Protein 7F8F (pdb70)

Solvent-accessible surface area: 5859 Å² total; per-residue (Å²): 213,130,179,173,73,45,85,0,32,2,41,1,34,47,146,9,112,42,96,51,60,53,43,82,157,85,115,2,75,116,42,0,58,128,11,32,67,66,2,34,151,20,107,58,76,24,153,138,122,159,121,64,124,28,145,108,30,61,65,110,63,127,173,24,62,22,38,1,27,42,99,162,88,88,0,73,0,24,38,101

Radius of gyration: 12.73 Å; Cα contacts (8 Å, |Δi|>4): 137; chains: 1; bounding box: 37×26×26 Å

Secondary structure (DSSP, 8-state):
---TT-SEEEEEETTS-EEEESS-HHHHHHHHHHHHHHHHHHHHHHHHHT------EEEE-SS-EEEEEE-SSEEEEEE-

Structure (mmCIF, N/CA/C/O backbone):
data_7F8F
#
_entry.id   7F8F
#
_cell.length_a   52.072
_cell.length_b   59.245
_cell.length_c   59.890
_cell.angle_alpha   90.000
_cell.angle_beta   90.000
_cell.angle_gamma   90.000
#
_symmetry.space_group_name_H-M   'I 21 21 21'
#
loop_
_entity.id
_entity.type
_entity.pdbx_description
1 polymer 'Robl_LC7 domain-containing protein'
2 water water
#
loop_
_atom_site.group_PDB
_atom_site.id
_atom_site.type_symbol
_atom_site.label_atom_id
_atom_site.label_alt_id
_atom_site.label_comp_id
_atom_site.label_asym_id
_atom_site.label_entity_id
_atom_site.label_seq_id
_atom_site.pdbx_PDB_ins_code
_atom_site.Cartn_x
_atom_site.Cartn_y
_atom_site.Cartn_z
_atom_site.occupancy
_atom_site.B_iso_or_equiv
_atom_site.auth_seq_id
_atom_site.auth_comp_id
_atom_site.auth_asym_id
_atom_site.auth_atom_id
_atom_site.pdbx_PDB_model_num
ATOM 1 N N . GLN A 1 15 ? 20.24300 -0.46000 -17.33500 0.500 51.49038 13 GLN A N 1
ATOM 2 C CA . GLN A 1 15 ? 20.70600 0.18900 -18.55600 1.000 54.20913 13 GLN A CA 1
ATOM 3 C C . GLN A 1 15 ? 19.53100 0.57800 -19.44300 1.000 53.23533 13 GLN A C 1
ATOM 4 O O . GLN A 1 15 ? 18.67000 -0.24700 -19.73900 1.000 49.70859 13 GLN A O 1
ATOM 10 N N . ARG A 1 16 ? 19.50200 1.83500 -19.86900 1.000 52.21416 14 ARG A N 1
ATOM 11 C CA . ARG A 1 16 ? 18.44200 2.34000 -20.72700 1.000 54.29862 14 ARG A CA 1
ATOM 12 C C . ARG A 1 16 ? 18.88900 2.35400 -22.18300 1.000 56.07778 14 ARG A C 1
ATOM 13 O O . ARG A 1 16 ? 20.08200 2.39400 -22.49600 1.000 58.20172 14 ARG A O 1
ATOM 21 N N . PHE A 1 17 ? 17.90500 2.31500 -23.07700 1.000 57.70166 15 PHE A N 1
ATOM 22 C CA . PHE A 1 17 ? 18.15700 2.39000 -24.50500 1.000 64.42615 15 PHE A CA 1
ATOM 23 C C . PHE A 1 17 ? 18.11100 3.84800 -24.96200 1.000 66.71063 15 PHE A C 1
ATOM 24 O O . PHE A 1 17 ? 17.91200 4.77000 -24.16700 1.000 64.28402 15 PHE A O 1
ATOM 32 N N . GLU A 1 18 ? 18.29800 4.06200 -26.26100 1.000 73.57461 16 GLU A N 1
ATOM 33 C CA . GLU A 1 18 ? 18.34100 5.41400 -26.80100 1.000 78.08305 16 GLU A CA 1
ATOM 34 C C . GLU A 1 18 ? 16.95700 6.05200 -26.76100 1.000 79.36478 16 GLU A C 1
ATOM 35 O O . GLU A 1 18 ? 15.97200 5.45200 -27.20100 1.000 80.53597 16 GLU A O 1
ATOM 41 N N . GLY A 1 19 ? 16.88200 7.26900 -26.23000 1.000 77.55404 17 GLY A N 1
ATOM 42 C CA . GLY A 1 19 ? 15.64300 8.02300 -26.26400 1.000 73.89570 17 GLY A CA 1
ATOM 43 C C . GLY A 1 19 ? 15.13400 8.50700 -24.91900 1.000 68.68718 17 GLY A C 1
ATOM 44 O O . GLY A 1 19 ? 14.63700 9.63200 -24.80800 1.000 69.16356 17 GLY A O 1
ATOM 45 N N . VAL A 1 20 ? 15.24400 7.67000 -23.89200 1.000 61.62055 18 VAL A N 1
ATOM 46 C CA . VAL A 1 20 ? 14.69400 7.97200 -22.57500 1.000 53.67222 18 VAL A CA 1
ATOM 47 C C . VAL A 1 20 ? 15.73800 8.71100 -21.74600 1.000 48.08998 18 VAL A C 1
ATOM 48 O O . VAL A 1 20 ? 16.94000 8.43200 -21.83300 1.000 49.72965 18 VAL A O 1
ATOM 52 N N . ARG A 1 21 ? 15.27700 9.67300 -20.94300 1.000 37.91770 19 ARG A N 1
ATOM 53 C CA . ARG A 1 21 ? 16.15500 10.43000 -20.06000 1.000 35.51742 19 ARG A CA 1
ATOM 54 C C . ARG A 1 21 ? 16.40100 9.73300 -18.73100 1.000 33.83564 19 ARG A C 1
ATOM 55 O O . ARG A 1 21 ? 17.47100 9.91500 -18.13800 1.000 35.43846 19 ARG A O 1
ATOM 63 N N . GLY A 1 22 ? 15.44600 8.94700 -18.25600 1.000 22.02369 20 GLY A N 1
ATOM 64 C CA . GLY A 1 22 ? 15.60700 8.25400 -16.99600 1.000 21.92631 20 GLY A CA 1
ATOM 65 C C . GLY A 1 22 ? 14.36400 7.45200 -16.67300 1.000 23.23173 20 GLY A C 1
ATOM 66 O O . GLY A 1 22 ? 13.26800 7.73700 -17.16200 1.000 23.40281 20 GLY A O 1
ATOM 67 N N . VAL A 1 23 ? 14.55900 6.43200 -15.84300 1.000 24.69243 21 VAL A N 1
ATOM 68 C CA . VAL A 1 23 ? 13.48400 5.53500 -15.42600 1.000 20.61037 21 VAL A CA 1
ATOM 69 C C . VAL A 1 23 ? 13.67600 5.19300 -13.95400 1.000 20.86829 21 VAL A C 1
ATOM 70 O O . VAL A 1 23 ? 14.79300 4.90300 -13.51000 1.000 19.94713 21 VAL A O 1
ATOM 74 N N . ILE A 1 24 ? 12.58100 5.24000 -13.19600 1.000 19.74447 22 ILE A N 1
ATOM 75 C CA . ILE A 1 24 ? 12.53900 4.76200 -11.81900 1.000 16.65989 22 ILE A CA 1
ATOM 76 C C . ILE A 1 24 ? 11.33300 3.84600 -11.68000 1.000 22.01053 22 ILE A C 1
ATOM 77 O O . ILE A 1 24 ? 10.23200 4.19800 -12.11800 1.000 21.51837 22 ILE A O 1
ATOM 82 N N . ILE A 1 25 ? 11.53300 2.68000 -11.07100 1.000 19.87870 23 ILE A N 1
ATOM 83 C CA . ILE A 1 25 ? 10.44600 1.76700 -10.73500 1.000 17.46262 23 ILE A CA 1
ATOM 84 C C . ILE A 1 25 ? 10.43800 1.59100 -9.22600 1.000 17.12837 23 ILE A C 1
ATOM 85 O O . ILE A 1 25 ? 11.48000 1.30500 -8.62500 1.000 21.08411 23 ILE A O 1
ATOM 90 N N . THR A 1 26 ? 9.27100 1.77100 -8.61600 1.000 18.88121 24 THR A N 1
ATOM 91 C CA . THR A 1 26 ? 9.12300 1.66300 -7.17500 1.000 17.08626 24 THR A CA 1
ATOM 92 C C . THR A 1 26 ? 7.95500 0.74500 -6.85000 1.000 21.75787 24 THR A C 1
ATOM 93 O O . THR A 1 26 ? 7.10900 0.45700 -7.70000 1.000 23.68968 24 THR A O 1
ATOM 97 N N . THR A 1 27 ? 7.92200 0.28200 -5.60600 1.000 19.23125 25 THR A N 1
ATOM 98 C CA . THR A 1 27 ? 6.72700 -0.37300 -5.10600 1.000 19.81817 25 THR A CA 1
ATOM 99 C C . THR A 1 27 ? 5.66300 0.67500 -4.79500 1.000 18.77594 25 THR A C 1
ATOM 100 O O . THR A 1 27 ? 5.94200 1.87400 -4.70300 1.000 24.52926 25 THR A O 1
ATOM 104 N N . THR A 1 28 ? 4.42300 0.21400 -4.63200 1.000 25.83731 26 THR A N 1
ATOM 105 C CA . THR A 1 28 ? 3.34500 1.13300 -4.28700 1.000 26.81901 26 THR A CA 1
ATOM 106 C C . THR A 1 28 ? 3.51000 1.72700 -2.89400 1.000 28.29287 26 THR A C 1
ATOM 107 O O . THR A 1 28 ? 2.78200 2.66400 -2.55000 1.000 27.52962 26 THR A O 1
ATOM 111 N N . GLU A 1 29 ? 4.43900 1.20900 -2.09400 1.000 28.19812 27 GLU A N 1
ATOM 112 C CA . GLU A 1 29 ? 4.81200 1.83300 -0.83400 1.000 31.24848 27 GLU A CA 1
ATOM 113 C C . GLU A 1 29 ? 5.87600 2.90700 -1.00200 1.000 29.93517 27 GLU A C 1
ATOM 114 O O . GLU A 1 29 ? 6.20100 3.58800 -0.02600 1.000 29.42984 27 GLU A O 1
ATOM 120 N N . GLY A 1 30 ? 6.42800 3.06900 -2.20000 1.000 22.25004 28 GLY A N 1
ATOM 121 C CA . GLY A 1 30 ? 7.44600 4.06800 -2.44600 1.000 25.90047 28 GLY A CA 1
ATOM 122 C C . GLY A 1 30 ? 8.87600 3.58400 -2.36700 1.000 24.41872 28 GLY A C 1
ATOM 123 O O . GLY A 1 30 ? 9.79300 4.40900 -2.45400 1.000 22.15002 28 GLY A O 1
ATOM 124 N N . LEU A 1 31 ? 9.09800 2.28600 -2.20400 1.000 20.76038 29 LEU A N 1
ATOM 125 C CA . LEU A 1 31 ? 10.45400 1.75800 -2.15000 1.000 17.44946 29 LEU A CA 1
ATOM 126 C C . LEU A 1 31 ? 10.96400 1.51700 -3.56500 1.000 16.90203 29 LEU A C 1
ATOM 127 O O . LEU A 1 31 ? 10.37000 0.71800 -4.29700 1.000 19.41549 29 LEU A O 1
ATOM 132 N N . PRO A 1 32 ? 12.03800 2.17800 -3.99100 1.000 22.05264 30 PRO A N 1
ATOM 133 C CA . PRO A 1 32 ? 12.54800 1.95100 -5.34800 1.000 17.64422 30 PRO A CA 1
ATOM 134 C C . PRO A 1 32 ? 13.15400 0.56300 -5.49300 1.000 23.55282 30 PRO A C 1
ATOM 135 O O . PRO A 1 32 ? 13.85000 0.07200 -4.60100 1.000 22.63692 30 PRO A O 1
ATOM 139 N N . ILE A 1 33 ? 12.88100 -0.07100 -6.63000 1.000 19.61025 31 ILE A N 1
ATOM 140 C CA . ILE A 1 33 ? 13.47300 -1.36400 -6.94300 1.000 18.88647 31 ILE A CA 1
ATOM 141 C C . ILE A 1 33 ? 14.51900 -1.27900 -8.04800 1.000 23.44228 31 ILE A C 1
ATOM 142 O O . ILE A 1 33 ? 15.39900 -2.15000 -8.10900 1.000 26.63477 31 ILE A O 1
ATOM 147 N N . SER A 1 34 ? 14.45400 -0.26900 -8.91300 1.000 20.22348 32 SER A N 1
ATOM 148 C CA A SER A 1 34 ? 15.43500 -0.10500 -9.97500 0.260 21.02884 32 SER A CA 1
ATOM 149 C CA B SER A 1 34 ? 15.42500 -0.11000 -9.98700 0.390 21.12095 32 SER A CA 1
ATOM 150 C CA C SER A 1 34 ? 15.42500 -0.10900 -9.98800 0.350 21.08937 32 SER A CA 1
ATOM 151 C C . SER A 1 34 ? 15.41700 1.34500 -10.43400 1.000 21.03410 32 SER A C 1
ATOM 152 O O . SER A 1 34 ? 14.38200 2.01500 -10.38500 1.000 21.18149 32 SER A O 1
ATOM 159 N N . THR A 1 35 ? 16.58100 1.82400 -10.87100 1.000 19.19441 33 THR A N 1
ATOM 160 C CA . THR A 1 35 ? 16.68100 3.22300 -11.26000 1.000 19.01544 33 THR A CA 1
ATOM 161 C C . THR A 1 35 ? 17.86800 3.44000 -12.18600 1.000 18.54696 33 THR A C 1
ATOM 162 O O . THR A 1 35 ? 18.83700 2.67600 -12.17300 1.000 22.48954 33 THR A O 1
ATOM 166 N N . THR A 1 36 ? 17.77000 4.49600 -12.99000 1.000 17.84951 34 THR A N 1
ATOM 167 C CA . THR A 1 36 ? 18.88700 5.02200 -13.76200 1.000 18.47064 34 THR A CA 1
ATOM 168 C C . THR A 1 36 ? 19.43400 6.31400 -13.17300 1.000 26.73478 34 THR A C 1
ATOM 169 O O . THR A 1 36 ? 20.33900 6.91600 -13.76000 1.000 25.56359 34 THR A O 1
ATOM 173 N N . ILE A 1 37 ? 18.90400 6.75000 -12.03400 1.000 23.76338 35 ILE A N 1
ATOM 174 C CA . ILE A 1 37 ? 19.28000 8.01300 -11.42000 1.000 25.48200 35 ILE A CA 1
ATOM 175 C C . ILE A 1 37 ? 19.99500 7.71700 -10.10400 1.000 24.87403 35 ILE A C 1
ATOM 176 O O . ILE A 1 37 ? 19.95700 6.59900 -9.58900 1.000 26.03996 35 ILE A O 1
ATOM 181 N N . ASP A 1 38 ? 20.65200 8.73900 -9.55700 1.000 25.78204 36 ASP A N 1
ATOM 182 C CA . ASP A 1 38 ? 21.41600 8.54000 -8.33400 1.000 27.30064 36 ASP A CA 1
ATOM 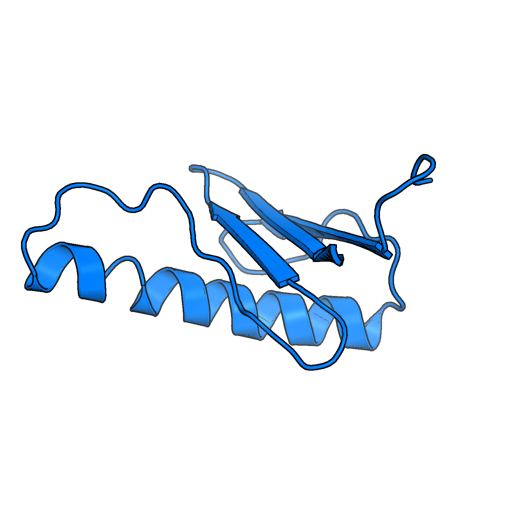183 C C . ASP A 1 38 ? 20.49200 8.15200 -7.18100 1.000 21.65260 36 ASP A C 1
ATOM 184 O O . ASP A 1 38 ? 19.28200 8.39800 -7.20300 1.000 20.39455 36 ASP A O 1
ATOM 189 N N . ARG A 1 39 ? 21.09200 7.54600 -6.15400 1.000 19.63656 37 ARG A N 1
ATOM 190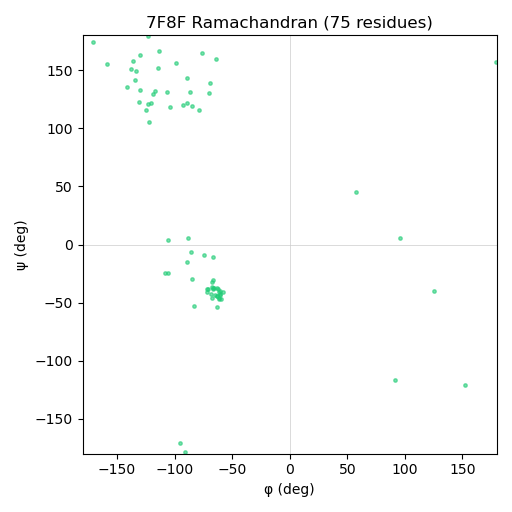 C CA . ARG A 1 39 ? 20.31500 6.87000 -5.11900 1.000 20.35244 37 ARG A CA 1
ATOM 191 C C . ARG A 1 39 ? 19.42700 7.84000 -4.34800 1.000 20.23664 37 ARG A C 1
ATOM 192 O O . ARG A 1 39 ? 18.21700 7.61900 -4.21500 1.000 20.64458 37 ARG A O 1
ATOM 200 N N . GLU A 1 40 ? 20.01500 8.91000 -3.80700 1.000 20.82881 38 GLU A N 1
ATOM 201 C CA . GLU A 1 40 ? 19.25300 9.81800 -2.95300 1.000 23.97130 38 GLU A CA 1
ATOM 202 C C . GLU A 1 40 ? 18.10500 10.46300 -3.71900 1.000 22.89748 38 GLU A C 1
ATOM 203 O O . GLU A 1 40 ? 16.97200 10.52500 -3.22600 1.000 20.17610 38 GLU A O 1
ATOM 209 N N . LYS A 1 41 ? 18.38300 10.94900 -4.93100 1.000 18.11007 39 LYS A N 1
ATOM 210 C CA . LYS A 1 41 ? 17.33200 11.55000 -5.74300 1.000 18.92069 39 LYS A CA 1
ATOM 211 C C . LYS A 1 41 ? 16.24900 10.53200 -6.07600 1.000 17.65738 39 LYS A C 1
ATOM 212 O O . LYS A 1 41 ? 15.05900 10.86200 -6.08400 1.000 20.02872 39 LYS A O 1
ATOM 218 N N . THR A 1 42 ? 16.64400 9.28400 -6.34200 1.000 17.29944 40 THR A N 1
ATOM 219 C CA . THR A 1 42 ? 15.66800 8.23900 -6.63600 1.000 15.37816 40 THR A CA 1
ATOM 220 C C . THR A 1 42 ? 14.73300 8.01100 -5.45500 1.000 15.79137 40 THR A C 1
ATOM 221 O O . THR A 1 42 ? 13.51000 7.93300 -5.62000 1.000 18.78383 40 THR A O 1
ATOM 225 N N . GLU A 1 43 ? 15.29200 7.90700 -4.24900 1.00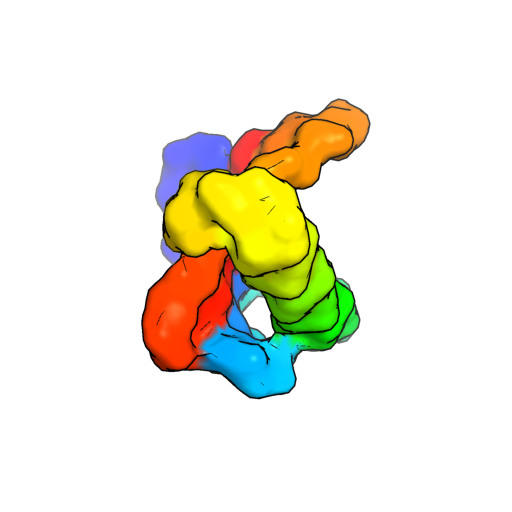0 16.57041 41 GLU A N 1
ATOM 226 C CA . GLU A 1 43 ? 14.47700 7.57300 -3.08700 1.000 15.77031 41 GLU A CA 1
ATOM 227 C C . GLU A 1 43 ? 13.56300 8.72500 -2.69500 1.000 16.22037 41 GLU A C 1
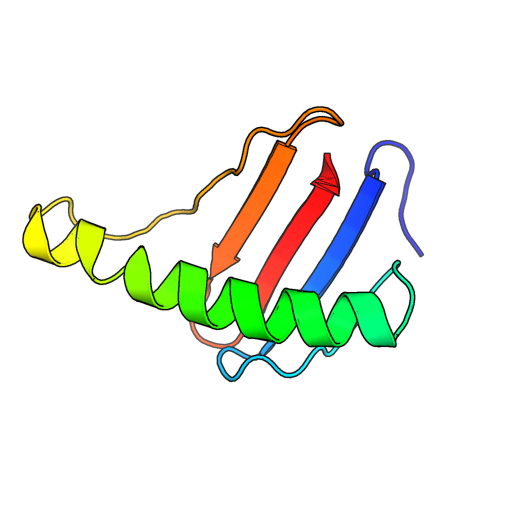ATOM 228 O O . GLU A 1 43 ? 12.40900 8.50400 -2.30900 1.000 18.14954 41 GLU A O 1
ATOM 234 N N . LYS A 1 44 ? 14.05300 9.96200 -2.79000 1.000 17.83898 42 LYS A N 1
ATOM 235 C CA . LYS A 1 44 ? 13.21400 11.10300 -2.44200 1.000 17.54421 42 LYS A CA 1
ATOM 236 C C . LYS A 1 44 ? 12.13800 11.33300 -3.49600 1.000 19.50497 42 LYS A C 1
ATOM 237 O O . LYS A 1 44 ? 10.99800 11.67600 -3.16100 1.000 17.60737 42 LYS A O 1
ATOM 243 N N . THR A 1 45 ? 12.47900 11.13900 -4.77200 1.000 21.34203 43 THR A N 1
ATOM 244 C CA . THR A 1 45 ? 11.46800 11.21000 -5.82300 1.000 18.38115 43 THR A CA 1
ATOM 245 C C . THR A 1 45 ? 10.42500 10.11500 -5.64600 1.000 19.51813 43 THR A C 1
ATOM 246 O O . THR A 1 45 ? 9.21900 10.36800 -5.75800 1.000 19.88923 43 THR A O 1
ATOM 250 N N . ALA A 1 46 ? 10.87300 8.89100 -5.35500 1.000 17.24680 44 ALA A N 1
ATOM 251 C CA . ALA A 1 46 ? 9.94700 7.78000 -5.15800 1.000 16.25721 44 ALA A CA 1
ATOM 252 C C . ALA A 1 46 ? 8.95000 8.07600 -4.04600 1.000 16.86518 44 ALA A C 1
ATOM 253 O O . ALA A 1 46 ? 7.76000 7.76300 -4.16800 1.000 20.64984 44 ALA A O 1
ATOM 255 N N . ALA A 1 47 ? 9.41800 8.67900 -2.95100 1.000 16.10456 45 ALA A N 1
ATOM 256 C CA . ALA A 1 47 ? 8.52700 8.98900 -1.83800 1.000 18.83647 45 ALA A CA 1
ATOM 257 C C . ALA A 1 47 ? 7.47200 10.01200 -2.24200 1.000 24.69243 45 ALA A C 1
ATOM 258 O O . ALA A 1 47 ? 6.29100 9.86100 -1.90500 1.000 21.22360 45 ALA A O 1
ATOM 260 N N . LEU A 1 48 ? 7.87800 11.05400 -2.97000 1.000 20.77091 46 LEU A N 1
ATOM 261 C CA . LEU A 1 48 ? 6.93500 12.09400 -3.36900 1.000 21.88683 46 LEU A CA 1
ATOM 262 C C . LEU A 1 48 ? 5.97100 11.59600 -4.43700 1.000 22.35531 46 LEU A C 1
ATOM 263 O O . LEU A 1 48 ? 4.77500 11.90700 -4.39200 1.000 19.53392 46 LEU A O 1
ATOM 268 N N . VAL A 1 49 ? 6.47200 10.82900 -5.40900 1.000 18.96017 47 VAL A N 1
ATOM 269 C CA . VAL A 1 49 ? 5.61700 10.34300 -6.48900 1.000 16.69937 47 VAL A CA 1
ATOM 270 C C . VAL A 1 49 ? 4.53300 9.42300 -5.94200 1.000 18.29167 47 VAL A C 1
ATOM 271 O O . VAL A 1 49 ? 3.38500 9.45000 -6.40400 1.000 19.92344 47 VAL A O 1
ATOM 275 N N . THR A 1 50 ? 4.87100 8.60400 -4.94100 1.000 19.03123 48 THR A N 1
ATOM 276 C CA . THR A 1 50 ? 3.86400 7.74900 -4.32000 1.000 17.95742 48 THR A CA 1
ATOM 277 C C . THR A 1 50 ? 2.75000 8.57900 -3.69400 1.000 21.41046 48 THR A C 1
ATOM 278 O O . THR A 1 50 ? 1.56600 8.25000 -3.83400 1.000 18.13112 48 THR A O 1
ATOM 282 N N . SER A 1 51 ? 3.11000 9.66500 -3.00600 1.000 18.99175 49 SER A N 1
ATOM 283 C CA . SER A 1 51 ? 2.09600 10.57700 -2.49000 1.000 19.87870 49 SER A CA 1
ATOM 284 C C . SER A 1 51 ? 1.35800 11.27200 -3.62500 1.000 15.31236 49 SER A C 1
ATOM 285 O O . SER A 1 51 ? 0.14300 11.49200 -3.54200 1.000 21.45784 49 SER A O 1
ATOM 288 N N . LEU A 1 52 ? 2.08000 11.62900 -4.69000 1.000 14.76230 50 LEU A N 1
ATOM 289 C CA . LEU A 1 52 ? 1.45800 12.27200 -5.84400 1.000 20.56299 50 LEU A CA 1
ATOM 290 C C . LEU A 1 52 ? 0.38900 11.38000 -6.46200 1.000 22.44480 50 LEU A C 1
ATOM 291 O O . LEU A 1 52 ? -0.72300 11.83500 -6.75900 1.000 18.46011 50 LEU A O 1
ATOM 296 N N . VAL A 1 53 ? 0.71000 10.09900 -6.66200 1.000 18.39168 51 VAL A N 1
ATOM 297 C CA . VAL A 1 53 ? -0.25800 9.16400 -7.23000 1.000 21.09990 51 VAL A CA 1
ATOM 298 C C . VAL A 1 53 ? -1.47700 9.04300 -6.32600 1.000 19.07071 51 VAL A C 1
ATOM 299 O O . VAL A 1 53 ? -2.61800 8.99400 -6.80200 1.000 22.44480 51 VAL A O 1
ATOM 303 N N . GLY A 1 54 ? -1.25800 8.99500 -5.01100 1.000 16.72832 52 GLY A N 1
ATOM 304 C CA . GLY A 1 54 ? -2.37700 8.90500 -4.08800 1.000 17.96794 52 GLY A CA 1
ATOM 305 C C . GLY A 1 54 ? -3.31900 10.08800 -4.19700 1.000 19.32600 52 GLY A C 1
ATOM 306 O O . GLY A 1 54 ? -4.54200 9.92300 -4.19100 1.000 21.17096 52 GLY A O 1
ATOM 307 N N . LYS A 1 55 ? -2.76500 11.29800 -4.30300 1.000 19.25757 53 LYS A N 1
ATOM 308 C CA . LYS A 1 55 ? -3.60700 12.47500 -4.49000 1.000 20.86040 53 LYS A CA 1
ATOM 309 C C . LYS A 1 55 ? -4.28600 12.46100 -5.85200 1.000 18.43379 53 LYS A C 1
ATOM 310 O O . LYS A 1 55 ? -5.41300 12.95100 -5.98800 1.000 20.50772 53 LYS A O 1
ATOM 316 N N . ALA A 1 56 ? -3.62300 11.90100 -6.86600 1.000 18.86016 54 ALA A N 1
ATOM 317 C CA . ALA A 1 56 ? -4.23400 11.81200 -8.18800 1.000 18.60749 54 ALA A CA 1
ATOM 318 C C . ALA A 1 56 ? -5.40800 10.84200 -8.19000 1.000 18.45748 54 ALA A C 1
ATOM 319 O O . ALA A 1 56 ? -6.44900 11.12400 -8.79500 1.000 22.47901 54 ALA A O 1
ATOM 321 N N . ARG A 1 57 ? -5.26000 9.68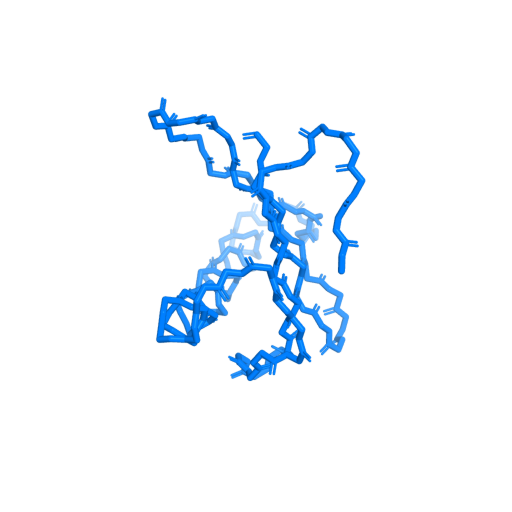900 -7.52800 1.000 18.68382 55 ARG A N 1
ATOM 322 C CA A ARG A 1 57 ? -6.36800 8.74300 -7.44900 0.590 20.76302 55 ARG A CA 1
ATOM 323 C CA B ARG A 1 57 ? -6.36600 8.74100 -7.44400 0.410 21.47363 55 ARG A CA 1
ATOM 324 C C . ARG A 1 57 ? -7.55900 9.35300 -6.72300 1.000 19.88133 55 ARG A C 1
ATOM 325 O O . ARG A 1 57 ? -8.70900 9.17100 -7.14000 1.000 20.53667 55 ARG A O 1
ATOM 340 N N . SER A 1 58 ? -7.30300 10.07900 -5.63200 1.000 19.01544 56 SER A N 1
ATOM 341 C CA . SER A 1 58 ? -8.38900 10.72000 -4.90000 1.000 19.95766 56 SER A CA 1
ATOM 342 C C . SER A 1 58 ? -9.05800 11.79700 -5.74400 1.000 22.92643 56 SER A C 1
ATOM 343 O O . SER A 1 58 ? -10.28300 11.96000 -5.69500 1.000 21.06832 56 SER A O 1
ATOM 346 N N . THR A 1 59 ? -8.27100 12.53800 -6.52900 1.000 19.67868 57 THR A N 1
ATOM 347 C CA . THR A 1 59 ? -8.84500 13.54300 -7.41900 1.000 23.90813 57 THR A CA 1
ATOM 348 C C . THR A 1 59 ? -9.74300 12.89700 -8.46600 1.000 25.08985 57 THR A C 1
ATOM 349 O O . THR A 1 59 ? -10.84600 13.38700 -8.74000 1.000 23.29490 57 THR A O 1
ATOM 353 N N . VAL A 1 60 ? -9.28800 11.79100 -9.05900 1.000 18.49695 58 VAL A N 1
ATOM 354 C CA . VAL A 1 60 ? -10.11000 11.07100 -10.02800 1.000 23.51598 58 VAL A CA 1
ATOM 355 C C . VAL A 1 60 ? -11.39900 10.58400 -9.37800 1.000 24.34766 58 VAL A C 1
ATOM 356 O O . VAL A 1 60 ? -12.47800 10.64500 -9.98300 1.000 26.09787 58 VAL A O 1
ATOM 360 N N . LYS A 1 61 ? -11.31400 10.10400 -8.13500 1.000 27.04272 59 LYS A N 1
ATOM 361 C CA . LYS A 1 61 ? -12.50000 9.56900 -7.47300 1.000 24.97405 59 LYS A CA 1
ATOM 362 C C . LYS A 1 61 ? -13.51300 10.66900 -7.17900 1.000 25.18986 59 LYS A C 1
ATOM 363 O O . LYS A 1 61 ? -14.71500 10.50200 -7.42100 1.000 26.02680 59 LYS A O 1
ATOM 369 N N . GLU A 1 62 ? -13.04800 11.80300 -6.64700 1.000 23.65020 60 GLU A N 1
ATOM 370 C CA . GLU A 1 62 ? -13.97100 12.87300 -6.28600 1.000 24.28186 60 GLU A CA 1
ATOM 371 C C . GLU A 1 62 ? -14.62600 13.48000 -7.51900 1.000 22.29478 60 GLU A C 1
ATOM 372 O O . GLU A 1 62 ? -15.81100 13.83200 -7.48800 1.000 25.95048 60 GLU A O 1
ATOM 378 N N . LEU A 1 63 ? -13.87500 13.61000 -8.61300 1.000 21.65786 61 LEU A N 1
ATOM 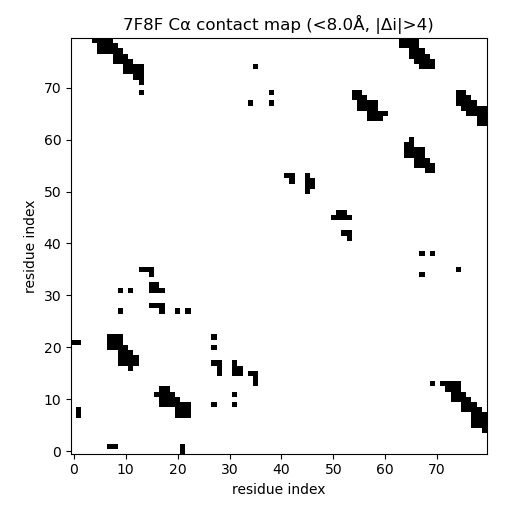379 C CA . LEU A 1 63 ? -14.45000 14.09900 -9.86000 1.000 25.60044 61 LEU A CA 1
ATOM 380 C C . LEU A 1 63 ? -15.31600 13.05900 -10.55600 1.000 29.57986 61 LEU A C 1
ATOM 381 O O . LEU A 1 63 ? -15.99700 13.40300 -11.52900 1.000 26.54529 61 LEU A O 1
ATOM 386 N N . GLU A 1 64 ? -15.30600 11.81200 -10.08200 1.000 26.92165 62 GLU A N 1
ATOM 387 C CA . GLU A 1 64 ? -16.02000 10.70900 -10.72400 1.000 27.87439 62 GLU A CA 1
ATOM 388 C C . GLU A 1 64 ? -15.56000 10.53800 -12.17100 1.000 33.91986 62 GLU A C 1
ATOM 389 O O . GLU A 1 64 ? -16.36200 10.37800 -13.09200 1.000 38.03088 62 GLU A O 1
ATOM 395 N N . GLU A 1 65 ? -14.24400 10.57400 -12.36000 1.000 26.36369 63 GLU A N 1
ATOM 396 C CA . GLU A 1 65 ? -13.62400 10.41900 -13.66800 1.000 24.93194 63 GLU A CA 1
ATOM 397 C C . GLU A 1 65 ? -13.34600 8.96600 -14.02500 1.000 30.61420 63 GLU A C 1
ATOM 398 O O . GLU A 1 65 ? -12.73400 8.70500 -15.06600 1.000 27.72438 63 GLU A O 1
ATOM 404 N N . GLY A 1 66 ? -13.77300 8.02800 -13.20400 1.000 30.76685 64 GLY A N 1
ATOM 405 C CA . GLY A 1 66 ? -13.51800 6.61400 -13.45800 1.000 33.44612 64 GLY A CA 1
ATOM 406 C C . GLY A 1 66 ? -12.22500 6.15900 -12.79400 1.000 35.19633 64 GLY A C 1
ATOM 407 O O . GLY A 1 66 ? -12.11300 6.19300 -11.57000 1.000 37.28079 64 GLY A O 1
ATOM 408 N N . GLU A 1 67 ? -11.25800 5.74500 -13.60700 1.000 31.59853 65 GLU A N 1
ATOM 409 C CA . GLU A 1 67 ? -9.98400 5.24200 -13.12300 1.000 32.30387 65 GLU A CA 1
ATOM 410 C C . GLU A 1 67 ? -8.84700 6.16600 -13.53400 1.000 28.58237 65 GLU A C 1
ATOM 411 O O . GLU A 1 67 ? -8.91500 6.84800 -14.56100 1.000 30.13782 65 GLU A O 1
ATOM 417 N N . LEU A 1 68 ? -7.79700 6.17300 -12.71900 1.000 24.98194 66 LEU A N 1
ATOM 418 C CA . LEU A 1 68 ? -6.55500 6.84100 -13.07700 1.000 22.40005 66 LEU A CA 1
ATOM 419 C C . LEU A 1 68 ? -5.77500 5.95100 -14.03600 1.000 31.11162 66 LEU A C 1
ATOM 420 O O . LEU A 1 68 ? -5.36000 4.84600 -13.66800 1.000 31.09057 66 LEU A O 1
ATOM 425 N N . LYS A 1 69 ? -5.58800 6.42000 -15.26900 1.000 32.32230 67 LYS A N 1
ATOM 426 C CA . LYS A 1 69 ? -4.77200 5.67600 -16.22200 1.000 34.23305 67 LYS A CA 1
ATOM 427 C C . LYS A 1 69 ? -3.29200 5.97700 -16.01700 1.000 29.38247 67 LYS A C 1
ATOM 428 O O . LYS A 1 69 ? -2.48000 5.06000 -15.85300 1.000 33.86722 67 LYS A O 1
ATOM 434 N N . PHE A 1 70 ? -2.93600 7.25900 -16.01800 1.000 24.71875 68 PHE A N 1
ATOM 435 C CA . PHE A 1 70 ? -1.58600 7.72600 -15.72900 1.000 20.84724 68 PHE A CA 1
ATOM 436 C C . PHE A 1 70 ? -1.63900 9.24100 -15.60500 1.000 23.18699 68 PHE A C 1
ATOM 437 O O . PHE A 1 70 ? -2.67600 9.86900 -15.84000 1.000 24.44240 68 PHE A O 1
ATOM 445 N N . LEU A 1 71 ? -0.50500 9.81900 -15.22200 1.000 23.21068 69 LEU A N 1
ATOM 446 C CA . LEU A 1 71 ? -0.34700 11.26200 -15.16600 1.000 22.79484 69 LEU A CA 1
ATOM 447 C C . LEU A 1 71 ? 1.02100 11.62100 -15.71600 1.000 23.12909 69 LEU A C 1
ATOM 448 O O . LEU A 1 71 ? 1.96800 10.83300 -15.64500 1.000 25.28987 69 LEU A O 1
ATOM 453 N N . THR A 1 72 ? 1.10800 12.81200 -16.29100 1.000 21.85525 70 THR A N 1
ATOM 454 C CA A THR A 1 72 ? 2.34800 13.33800 -16.84800 0.550 23.55546 70 THR A CA 1
ATOM 455 C CA B THR A 1 72 ? 2.38000 13.30800 -16.77500 0.450 23.96866 70 THR A CA 1
ATOM 456 C C . THR A 1 72 ? 2.62100 14.71100 -16.24800 1.000 24.67927 70 THR A C 1
ATOM 457 O O . THR A 1 72 ? 1.71400 15.54800 -16.19600 1.000 23.41597 70 THR A O 1
ATOM 464 N N . ILE A 1 73 ? 3.85800 14.94600 -15.82600 1.000 24.01077 71 ILE A N 1
ATOM 465 C CA . ILE A 1 73 ? 4.29000 16.23500 -15.30200 1.000 22.73430 71 ILE A CA 1
ATOM 466 C C . ILE A 1 73 ? 5.11900 16.91300 -16.38200 1.000 21.00515 71 ILE A C 1
ATOM 467 O O . ILE A 1 73 ? 6.15500 16.38400 -16.79900 1.000 24.00025 71 ILE A O 1
ATOM 472 N N . ASN A 1 74 ? 4.66400 18.07400 -16.84900 1.000 22.51059 72 ASN A N 1
ATOM 473 C CA . ASN A 1 74 ? 5.40300 18.84500 -17.84200 1.000 26.43738 72 ASN A CA 1
ATOM 474 C C . ASN A 1 74 ? 6.36100 19.78900 -17.12700 1.000 30.65631 72 ASN A C 1
ATOM 475 O O . ASN A 1 74 ? 5.93600 20.61400 -16.30900 1.000 30.49050 72 ASN A O 1
ATOM 480 N N . THR A 1 75 ? 7.64800 19.66100 -17.43000 1.000 27.67437 73 THR A N 1
ATOM 481 C CA . THR A 1 75 ? 8.70600 20.39800 -16.75600 1.000 25.71624 73 THR A CA 1
ATOM 482 C C . THR A 1 75 ? 9.51200 21.19500 -17.77600 1.000 27.41118 73 THR A C 1
ATOM 483 O O . THR A 1 75 ? 9.25000 21.15500 -18.98100 1.000 31.67748 73 THR A O 1
ATOM 487 N N . SER A 1 76 ? 10.51100 21.92100 -17.27200 1.000 29.55091 74 SER A N 1
ATOM 488 C CA . SER A 1 76 ? 11.39700 22.67400 -18.15300 1.000 30.20362 74 SER A CA 1
ATOM 489 C C . SER A 1 76 ? 12.23700 21.75100 -19.02500 1.000 38.22564 74 SER A C 1
ATOM 490 O O . SER A 1 76 ? 12.59500 22.11900 -20.15000 1.000 41.07335 74 SER A O 1
ATOM 493 N N . LYS A 1 77 ? 12.55800 20.55700 -18.53000 1.000 30.57735 75 LYS A N 1
ATOM 494 C CA . LYS A 1 77 ? 13.37500 19.60700 -19.27200 1.000 35.22001 75 LYS A CA 1
ATOM 495 C C . LYS A 1 77 ? 12.56100 18.67600 -20.15900 1.000 36.84652 75 LYS A C 1
ATOM 496 O O . LYS A 1 77 ? 13.13800 18.02000 -21.03200 1.000 37.93876 75 LYS A O 1
ATOM 502 N N . GLY A 1 78 ? 11.24800 18.59700 -19.95900 1.000 35.12263 76 GLY A N 1
ATOM 503 C CA . GLY A 1 78 ? 10.41900 17.73500 -20.77800 1.000 31.80118 76 GLY A CA 1
ATOM 504 C C . GLY A 1 78 ? 9.17400 17.23700 -20.07200 1.000 31.11426 76 GLY A C 1
ATOM 505 O O . GLY A 1 78 ? 8.33800 18.03400 -19.63500 1.000 29.96938 76 GLY A O 1
ATOM 506 N N . GLU A 1 79 ? 9.03900 15.91700 -19.95700 1.000 25.71361 77 GLU A N 1
ATOM 507 C CA . GLU A 1 79 ? 7.87700 15.30200 -19.33600 1.000 25.90837 77 GLU A CA 1
ATOM 508 C C . GLU A 1 79 ? 8.31500 14.22500 -18.35500 1.000 26.42422 77 GLU A C 1
ATOM 509 O O . GLU A 1 79 ? 9.35500 13.58500 -18.53100 1.000 30.95108 77 GLU A O 1
ATOM 515 N N . VAL A 1 80 ? 7.50700 14.03400 -17.31700 1.000 22.13950 78 VAL A N 1
ATOM 516 C CA . VAL A 1 80 ? 7.68900 12.96200 -16.34600 1.000 20.40508 78 VAL A CA 1
ATOM 517 C C . VAL A 1 80 ? 6.41000 12.13800 -16.35000 1.000 24.55294 78 VAL A C 1
ATOM 518 O O . VAL A 1 80 ? 5.37900 12.57800 -15.82500 1.000 25.22145 78 VAL A O 1
ATOM 522 N N . HIS A 1 81 ? 6.47200 10.95300 -16.95200 1.000 21.35256 79 HIS A N 1
ATOM 523 C CA . HIS A 1 81 ? 5.32900 10.05300 -17.04200 1.000 22.40269 79 HIS A CA 1
ATOM 524 C C . 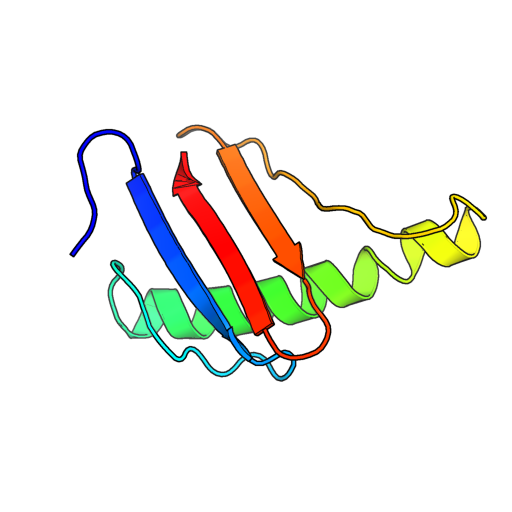HIS A 1 81 ? 5.26600 9.18600 -15.79200 1.000 26.20841 79 HIS A C 1
ATOM 525 O O . HIS A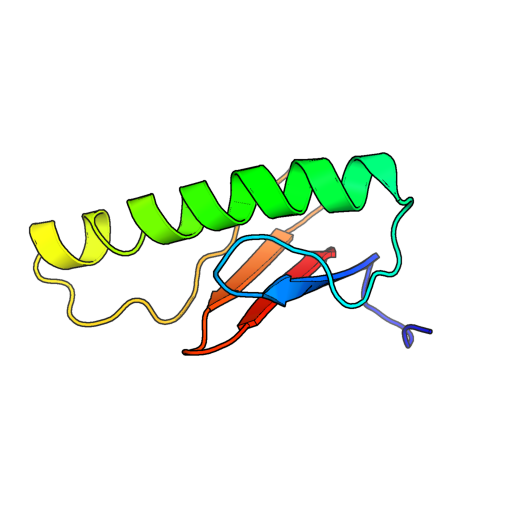 1 81 ? 6.27300 8.59800 -15.38700 1.000 24.70559 79 HIS A O 1
ATOM 532 N N . VAL A 1 82 ? 4.08500 9.11400 -15.18000 1.000 24.33186 80 VAL A N 1
ATOM 533 C CA . VAL A 1 82 ? 3.88300 8.36400 -13.94400 1.000 22.10002 80 VAL A CA 1
ATOM 534 C C . VAL A 1 82 ? 2.65900 7.47600 -14.11500 1.000 24.86877 80 VAL A C 1
ATOM 535 O O . VAL A 1 82 ? 1.56300 7.97300 -14.40200 1.000 23.75811 80 VAL A O 1
ATOM 539 N N . ALA A 1 83 ? 2.84200 6.17100 -13.93200 1.000 27.82176 81 ALA A N 1
ATOM 540 C CA . ALA A 1 83 ? 1.75000 5.21000 -13.99200 1.000 31.63537 81 ALA A CA 1
ATOM 541 C C . ALA A 1 83 ? 1.85800 4.24900 -12.82000 1.000 34.28043 81 ALA A C 1
ATOM 542 O O . ALA A 1 83 ? 2.95900 3.83900 -12.44000 1.000 30.94582 81 ALA A O 1
ATOM 544 N N . GLN A 1 84 ? 0.71100 3.88900 -12.25200 1.000 31.97752 82 GLN A N 1
ATOM 545 C CA . GLN A 1 84 ? 0.65300 2.97400 -11.12000 1.000 34.80944 82 GLN A CA 1
ATOM 546 C C . GLN A 1 84 ? -0.17100 1.75400 -11.50000 1.000 38.53620 82 GLN A C 1
ATOM 547 O O . GLN A 1 84 ? -1.33800 1.88300 -11.88700 1.000 33.41980 82 GLN A O 1
ATOM 553 N N . GLU A 1 85 ? 0.44000 0.58100 -11.40100 1.000 36.39647 83 GLU A N 1
ATOM 554 C CA . GLU A 1 85 ? -0.28000 -0.67700 -11.39000 1.000 39.61001 83 GLU A CA 1
ATOM 555 C C . GLU A 1 85 ? -0.50000 -1.08100 -9.93200 1.000 44.68957 83 GLU A C 1
ATOM 556 O O . GLU A 1 85 ? -0.23200 -0.30800 -9.00800 1.000 47.40832 83 GLU A O 1
ATOM 562 N N . GLU A 1 86 ? -0.98700 -2.30200 -9.71000 1.000 43.31835 84 GLU A N 1
ATOM 563 C CA . GLU A 1 86 ? -1.33500 -2.69900 -8.34900 1.000 46.82930 84 GLU A CA 1
ATOM 564 C C . GLU A 1 86 ? -0.10100 -2.80900 -7.46000 1.000 43.14465 84 GLU A C 1
ATOM 565 O O . GLU A 1 86 ? -0.15400 -2.45700 -6.27500 1.000 49.01640 84 GLU A O 1
ATOM 571 N N . ASP A 1 87 ? 1.02000 -3.28300 -8.00700 1.000 36.50174 85 ASP A N 1
ATOM 572 C CA . ASP A 1 87 ? 2.20600 -3.53400 -7.20000 1.000 35.94642 85 ASP A CA 1
ATOM 573 C C . ASP A 1 87 ? 3.32300 -2.51700 -7.38200 1.000 34.18568 85 ASP A C 1
ATOM 574 O O . ASP A 1 87 ? 4.14000 -2.36100 -6.47000 1.000 32.75393 85 ASP A O 1
ATOM 579 N N . TYR A 1 88 ? 3.38800 -1.82600 -8.51700 1.000 22.76062 86 TYR A N 1
ATOM 580 C CA . TYR A 1 88 ? 4.52800 -0.96900 -8.80200 1.000 21.38941 86 TYR A CA 1
ATOM 581 C C . TYR A 1 88 ? 4.06200 0.36500 -9.36200 1.000 20.88671 86 TYR A C 1
ATOM 582 O O . TYR A 1 88 ? 2.95600 0.49400 -9.89200 1.000 26.26368 86 TYR A O 1
ATOM 591 N N . ILE A 1 89 ? 4.93300 1.36200 -9.23200 1.000 19.53392 87 ILE A N 1
ATOM 592 C CA . ILE A 1 89 ? 4.76600 2.66300 -9.86700 1.000 19.93134 87 ILE A CA 1
ATOM 593 C C . ILE A 1 89 ? 5.91600 2.84900 -10.84400 1.000 24.25028 87 ILE A C 1
ATOM 594 O O . ILE A 1 89 ? 7.07800 2.60900 -10.49500 1.000 23.11067 87 ILE A O 1
ATOM 599 N N . LEU A 1 90 ? 5.59300 3.26700 -12.06400 1.000 19.92871 88 LEU A N 1
ATOM 600 C CA . LEU A 1 90 ? 6.58000 3.48800 -13.11000 1.000 21.46047 88 LEU A CA 1
ATOM 601 C C . LEU A 1 90 ? 6.77200 4.98400 -13.31400 1.000 21.82630 88 LEU A C 1
ATOM 602 O O . LEU A 1 90 ? 5.79400 5.72800 -13.43800 1.000 26.37158 88 LEU A O 1
ATOM 607 N N . ILE A 1 91 ? 8.02900 5.41900 -13.33900 1.000 19.36548 89 ILE A N 1
ATOM 608 C CA . ILE A 1 91 ? 8.38600 6.82000 -13.53300 1.000 18.54959 89 ILE A CA 1
ATOM 609 C C . ILE A 1 91 ? 9.34600 6.89400 -14.71000 1.000 19.41285 89 ILE A C 1
ATOM 610 O O . ILE A 1 91 ? 10.45800 6.35700 -14.64000 1.000 23.31595 89 ILE A O 1
ATOM 615 N N . VAL A 1 92 ? 8.92400 7.55400 -15.78500 1.000 21.00515 90 VAL A N 1
ATOM 616 C CA . VAL A 1 92 ? 9.71300 7.65700 -17.00800 1.000 21.49995 90 VAL A CA 1
ATOM 617 C C . VAL A 1 92 ? 9.91800 9.13100 -17.32600 1.000 28.61922 90 VAL A C 1
ATOM 618 O O . VAL A 1 92 ? 8.94500 9.87200 -17.51700 1.000 24.47662 90 VAL A O 1
ATOM 622 N N . LEU A 1 93 ? 11.17900 9.55200 -17.38900 1.000 27.47171 91 LEU A N 1
ATOM 623 C CA . LEU A 1 93 ? 11.52800 10.91300 -17.77400 1.000 25.74256 91 LEU A CA 1
ATOM 624 C C . LEU A 1 93 ? 11.78700 10.94900 -19.27500 1.000 25.56622 91 LEU A C 1
ATOM 625 O O . LEU A 1 93 ? 12.67600 10.25000 -19.77400 1.000 29.09033 91 LEU A O 1
ATOM 630 N N . LYS A 1 94 ? 11.00800 11.75400 -19.99000 1.000 30.83791 92 LYS A N 1
ATOM 631 C CA . LYS A 1 94 ? 11.15400 11.87900 -21.43600 1.000 34.87260 92 LYS A CA 1
ATOM 632 C C . LYS A 1 94 ? 10.93500 13.31900 -21.88600 1.000 39.13364 92 LYS A C 1
ATOM 633 O O . LYS A 1 94 ? 11.01100 14.25300 -21.08700 1.000 34.00934 92 LYS A O 1
#

Sequence (80 aa):
QRFEGVRGVIITTTEGLPISSSTTIDREKTEKTAALVTSLVGKARRSTVKELEEGELKFLTTINTSKGEVHVAQEEDYILIVLK

Nearest PDB structures (foldseek):
  7f8f-assembly1_A-2  TM=1.013E+00  e=5.766E-15  Candidatus Odinarchaeum yellowstonii
  8j07-assembly1_q5  TM=9.051E-01  e=1.324E-08  Homo sapiens
  7f8m-assembly3_F  TM=8.269E-01  e=5.562E-05  Candidatus Thorarchaeota archaeon SMTZ1-45
  5y3a-assembly1_B  TM=7.680E-01  e=1.016E-03  Homo sapiens
  8jbe-assembly1_C  TM=5.966E-01  e=1.131E-02  Drosophila

B-factor: mean 32.34, std 14.95, range [14.76, 98.51]

Foldseek 3Di:
DDDPDFPWKWKAWLCQHTDDIPDDDVVNSVVSNVVSVVVVVVQVVCVVVVVPGDAWDWDQDPQGIWTWGDDPTMIMTTHD